Protein AF-A0A9D5V2Y8-F1 (afdb_monomer_lite)

Secondary structure (DSSP, 8-state):
-PPP-HHHHHHHHHTT--HHHHHHHHHHHHHT-SS-HHHHHHHHHHHHHHHHHHHHHHHHHHHHHHHHHH---

Radius of gyration: 26.41 Å; chains: 1; bounding box: 59×19×64 Å

Sequence (73 aa):
MTTMISEVYTALKEAGAPEESARRAAEAPAQEQLATKADVAHIEKELAVIKWMLALVVAAEVLPILKAVFAPG

Foldseek 3Di:
DQDFPVVQLVVCVVVVHDNVVSRVVRSVVSVVPVADPVNVVVVVVVVVVVVVVVVVVCCVPVVVVVCCVVPPD

pLDDT: mean 86.53, std 11.56, range [46.66, 98.06]

Structure (mmCIF, N/CA/C/O backbone):
data_AF-A0A9D5V2Y8-F1
#
_entry.id   AF-A0A9D5V2Y8-F1
#
loop_
_atom_site.group_PDB
_atom_site.id
_atom_site.type_symbol
_atom_site.label_atom_id
_atom_site.label_alt_id
_atom_site.label_comp_id
_atom_site.label_asym_id
_atom_site.label_entity_id
_atom_site.label_seq_id
_atom_site.pdbx_PDB_ins_code
_atom_site.Cartn_x
_atom_site.Cartn_y
_atom_site.Cartn_z
_atom_site.occupancy
_atom_site.B_iso_or_equiv
_atom_site.auth_seq_id
_atom_site.auth_comp_id
_atom_site.auth_asym_id
_atom_site.auth_atom_id
_atom_site.pdbx_PDB_model_num
ATOM 1 N N . MET A 1 1 ? -13.350 -10.401 12.342 1.00 46.66 1 MET A N 1
ATOM 2 C CA . MET A 1 1 ? -13.088 -9.723 13.628 1.00 46.66 1 MET A CA 1
ATOM 3 C C . MET A 1 1 ? -12.997 -8.245 13.325 1.00 46.66 1 MET A C 1
ATOM 5 O O . MET A 1 1 ? -12.138 -7.879 12.536 1.00 46.66 1 MET A O 1
ATOM 9 N N . THR A 1 2 ? -13.906 -7.435 13.859 1.00 55.84 2 THR A N 1
ATOM 10 C CA . THR A 1 2 ? -13.765 -5.976 13.805 1.00 55.84 2 THR A CA 1
ATOM 11 C C . THR A 1 2 ? -12.761 -5.579 14.874 1.00 55.84 2 THR A C 1
ATOM 13 O O . THR A 1 2 ? -12.881 -6.014 16.020 1.00 55.84 2 THR A O 1
ATOM 16 N N . THR A 1 3 ? -11.740 -4.820 14.494 1.00 72.00 3 THR A N 1
ATOM 17 C CA . THR A 1 3 ? -10.802 -4.241 15.455 1.00 72.00 3 THR A CA 1
ATOM 18 C C . THR A 1 3 ? -11.560 -3.164 16.228 1.00 72.00 3 THR A C 1
ATOM 20 O O . THR A 1 3 ? -12.187 -2.313 15.617 1.00 72.00 3 THR A O 1
ATOM 23 N N . MET A 1 4 ? -11.568 -3.213 17.555 1.00 81.06 4 MET A N 1
ATOM 24 C CA . MET A 1 4 ? -12.157 -2.161 18.387 1.00 81.06 4 MET A CA 1
ATOM 25 C C . MET A 1 4 ? -11.018 -1.332 18.967 1.00 81.06 4 MET A C 1
ATOM 27 O O . MET A 1 4 ? -10.048 -1.906 19.469 1.00 81.06 4 MET A O 1
ATOM 31 N N . ILE A 1 5 ? -11.126 -0.005 18.937 1.00 87.44 5 ILE A N 1
ATOM 32 C CA . ILE A 1 5 ? -10.159 0.849 19.633 1.00 87.44 5 ILE A CA 1
ATOM 33 C C . ILE A 1 5 ? -10.484 0.790 21.129 1.00 87.44 5 ILE A C 1
ATOM 35 O O . ILE A 1 5 ? -11.429 1.426 21.599 1.00 87.44 5 ILE A O 1
ATOM 39 N N . SER A 1 6 ? -9.731 -0.017 21.882 1.00 87.38 6 SER A N 1
ATOM 40 C CA . SER A 1 6 ? -9.995 -0.292 23.301 1.00 87.38 6 SER A CA 1
ATOM 41 C C . SER A 1 6 ? -9.987 0.962 24.171 1.00 87.38 6 SER A C 1
ATOM 43 O O . SER A 1 6 ? -10.742 1.036 25.130 1.00 87.38 6 SER A O 1
ATOM 45 N N . GLU A 1 7 ? -9.185 1.964 23.818 1.00 89.62 7 GLU A N 1
ATOM 46 C CA . GLU A 1 7 ? -9.121 3.248 24.527 1.00 89.62 7 GLU A CA 1
ATOM 47 C C . GLU A 1 7 ? -10.430 4.035 24.389 1.00 89.62 7 GLU A C 1
ATOM 49 O O . GLU A 1 7 ? -10.959 4.531 25.380 1.00 89.62 7 GLU A O 1
ATOM 54 N N . VAL A 1 8 ? -10.997 4.084 23.176 1.00 89.75 8 VAL A 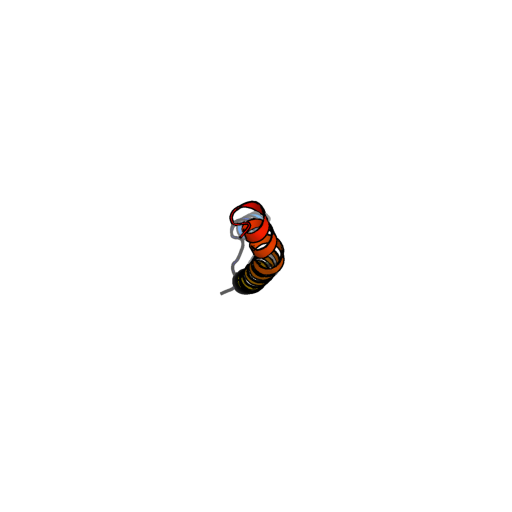N 1
ATOM 55 C CA . VAL A 1 8 ? -12.289 4.735 22.904 1.00 89.75 8 VAL A CA 1
ATOM 56 C C . VAL A 1 8 ? -13.410 4.001 23.635 1.00 89.75 8 VAL A C 1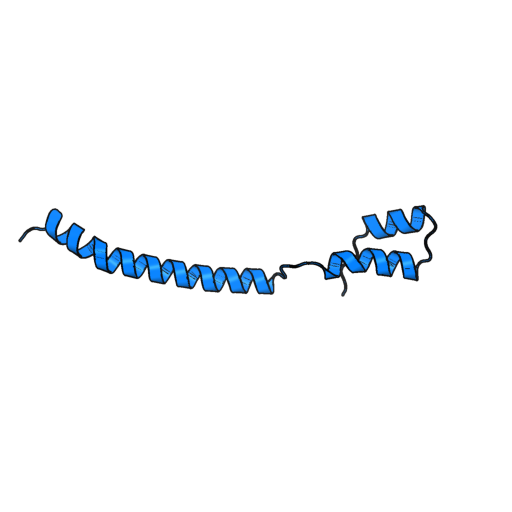
ATOM 58 O O . VAL A 1 8 ? -14.256 4.631 24.264 1.00 89.75 8 VAL A O 1
ATOM 61 N N . TYR A 1 9 ? -13.392 2.668 23.610 1.00 91.94 9 TYR A N 1
ATOM 62 C CA . TYR A 1 9 ? -14.356 1.852 24.342 1.00 91.94 9 TYR A CA 1
ATOM 63 C C . TYR A 1 9 ? -14.300 2.105 25.856 1.00 91.94 9 TYR A C 1
ATOM 65 O O . TYR A 1 9 ? -15.333 2.375 26.468 1.00 91.94 9 TYR A O 1
ATOM 73 N N . THR A 1 10 ? -13.106 2.066 26.455 1.00 92.56 10 THR A N 1
ATOM 74 C CA . THR A 1 10 ? -12.912 2.304 27.892 1.00 92.56 10 THR A CA 1
ATOM 75 C C . THR A 1 10 ? -13.353 3.710 28.282 1.00 92.56 10 THR A C 1
ATOM 77 O O . THR A 1 10 ? -14.127 3.848 29.224 1.00 92.56 10 THR A O 1
ATOM 80 N N . ALA A 1 11 ? -12.973 4.736 27.516 1.00 93.56 11 ALA A N 1
ATOM 81 C CA . ALA A 1 11 ? -13.399 6.112 27.771 1.00 93.56 11 ALA A CA 1
ATOM 82 C C . ALA A 1 11 ? -14.930 6.272 27.712 1.00 93.56 11 ALA A C 1
ATOM 84 O O . ALA A 1 11 ? -15.525 6.947 28.551 1.00 93.56 11 ALA A O 1
ATOM 85 N N . LEU A 1 12 ? -15.596 5.613 26.757 1.00 93.69 12 LEU A N 1
ATOM 86 C CA . LEU A 1 12 ? -17.058 5.622 26.657 1.00 93.69 12 LEU A CA 1
ATOM 87 C C . LEU A 1 12 ? -17.718 4.882 27.827 1.00 93.69 12 LEU A C 1
ATOM 89 O O . LEU A 1 12 ? -18.734 5.343 28.345 1.00 93.69 12 LEU A O 1
ATOM 93 N N . LYS A 1 13 ? -17.141 3.764 28.279 1.00 95.62 13 LYS A N 1
ATOM 94 C CA . LYS A 1 13 ? -17.615 3.036 29.464 1.00 95.62 13 LYS A CA 1
ATOM 95 C C . LYS A 1 13 ? -17.446 3.851 30.743 1.00 95.62 13 LYS A C 1
ATOM 97 O O . LYS A 1 13 ? -18.373 3.883 31.548 1.00 95.62 13 LYS A O 1
ATOM 102 N N . GLU A 1 14 ? -16.318 4.532 30.909 1.00 94.31 14 GLU A N 1
ATOM 103 C CA . GLU A 1 14 ? -16.062 5.440 32.033 1.00 94.31 14 GLU A CA 1
ATOM 104 C C . GLU A 1 14 ? -17.010 6.646 32.023 1.00 94.31 14 GLU A C 1
ATOM 106 O O . GLU A 1 14 ? -17.466 7.081 33.078 1.00 94.31 14 GLU A O 1
ATOM 111 N N . ALA A 1 15 ? -17.400 7.125 30.838 1.00 92.88 15 ALA A N 1
ATOM 112 C CA . ALA A 1 15 ? -18.425 8.153 30.664 1.00 92.88 15 ALA A CA 1
ATOM 113 C C . ALA A 1 15 ? -19.870 7.646 30.883 1.00 92.88 15 ALA A C 1
ATOM 115 O O . ALA A 1 15 ? -20.818 8.424 30.776 1.00 92.88 15 ALA A O 1
ATOM 116 N N . GLY A 1 16 ? -20.060 6.356 31.182 1.00 93.81 16 GLY A N 1
ATOM 117 C CA . GLY A 1 16 ? -21.366 5.757 31.466 1.00 93.81 16 GLY A CA 1
ATOM 118 C C . GLY A 1 16 ? -22.161 5.323 30.232 1.00 93.81 16 GLY A C 1
ATOM 119 O O . GLY A 1 16 ? -23.362 5.068 30.339 1.00 93.81 16 GLY A O 1
ATOM 120 N N . ALA A 1 17 ? -21.533 5.224 29.057 1.00 94.56 17 ALA A N 1
ATOM 121 C CA . ALA A 1 17 ? -22.218 4.764 27.856 1.00 94.56 17 ALA A CA 1
ATOM 122 C C . ALA A 1 17 ? -22.663 3.286 27.982 1.00 94.56 17 ALA A C 1
ATOM 124 O O . ALA A 1 17 ? -21.915 2.445 28.501 1.00 94.56 17 ALA A O 1
ATOM 125 N N . PRO A 1 18 ? -23.855 2.929 27.463 1.00 94.19 18 PRO A N 1
ATOM 126 C CA . PRO A 1 18 ? -24.301 1.540 27.379 1.00 94.19 18 PRO A CA 1
ATOM 127 C C . PRO A 1 18 ? -23.330 0.682 26.560 1.00 94.19 18 PRO A C 1
ATOM 129 O O . PRO A 1 18 ? -22.795 1.148 25.557 1.00 94.19 18 PRO A O 1
ATOM 132 N N . GLU A 1 19 ? -23.160 -0.585 26.953 1.00 90.69 19 GLU A N 1
ATOM 133 C CA . GLU A 1 19 ? -22.229 -1.551 26.340 1.00 90.69 19 GLU A CA 1
ATOM 134 C C . GLU A 1 19 ? -22.291 -1.562 24.804 1.00 90.69 19 GLU A C 1
ATOM 136 O O . GLU A 1 19 ? -21.279 -1.394 24.126 1.00 90.69 19 GLU A O 1
ATOM 141 N N . GLU A 1 20 ? -23.498 -1.712 24.256 1.00 90.94 20 GLU A N 1
ATOM 142 C CA . GLU A 1 20 ? -23.715 -1.815 22.813 1.00 90.94 20 GLU A CA 1
ATOM 143 C C . GLU A 1 20 ? -23.353 -0.514 22.078 1.00 90.94 20 GLU A C 1
ATOM 145 O O . GLU A 1 20 ? -22.755 -0.558 21.002 1.00 90.94 20 GLU A O 1
ATOM 150 N N . SER A 1 21 ? -23.647 0.646 22.677 1.00 89.81 21 SER A N 1
ATOM 151 C CA . SER A 1 21 ? -23.273 1.955 22.126 1.00 89.81 21 SER A CA 1
ATOM 152 C C . SER A 1 21 ? -21.770 2.202 22.201 1.00 89.81 21 SER A C 1
ATOM 154 O O . SER A 1 21 ? -21.179 2.636 21.214 1.00 89.81 21 SER A O 1
ATOM 156 N N . ALA A 1 22 ? -21.142 1.902 23.342 1.00 92.25 22 ALA A N 1
ATOM 157 C CA . ALA A 1 22 ? -19.704 2.072 23.537 1.00 92.25 22 ALA A CA 1
ATOM 158 C C . ALA A 1 22 ? -18.909 1.226 22.537 1.00 92.25 22 ALA A C 1
ATOM 160 O O . ALA A 1 22 ? -17.974 1.710 21.900 1.00 92.25 22 ALA A O 1
ATOM 161 N N . ARG A 1 23 ? -19.330 -0.028 22.348 1.00 89.38 23 ARG A N 1
ATOM 162 C CA . ARG A 1 23 ? -18.716 -0.952 21.398 1.00 89.38 23 ARG A CA 1
ATOM 163 C C . ARG A 1 23 ? -18.889 -0.489 19.954 1.00 89.38 23 ARG A C 1
ATOM 165 O O . ARG A 1 23 ? -17.905 -0.407 19.230 1.00 89.38 23 ARG A O 1
ATOM 172 N N . ARG A 1 24 ? -20.108 -0.120 19.544 1.00 88.12 24 ARG A N 1
ATOM 173 C CA . ARG A 1 24 ? -20.368 0.388 18.184 1.00 88.12 24 ARG A CA 1
ATOM 174 C C . ARG A 1 24 ? -19.553 1.637 17.860 1.00 88.12 24 ARG A C 1
ATOM 176 O O . ARG A 1 24 ? -18.970 1.718 16.785 1.00 88.12 24 ARG A O 1
ATOM 183 N N . ALA A 1 25 ? -19.487 2.589 18.787 1.00 86.56 25 ALA A N 1
ATOM 184 C CA . ALA A 1 25 ? -18.722 3.817 18.603 1.00 86.56 25 ALA A CA 1
ATOM 185 C C . ALA A 1 25 ? -17.204 3.570 18.561 1.00 86.56 25 ALA A C 1
ATOM 187 O O . ALA A 1 25 ? -16.506 4.245 17.814 1.00 86.56 25 ALA A O 1
ATOM 188 N N . ALA A 1 26 ? -16.695 2.584 19.305 1.00 87.81 26 ALA A N 1
ATOM 189 C CA . ALA A 1 26 ? -15.284 2.195 19.270 1.00 87.81 26 ALA A CA 1
ATOM 190 C C . ALA A 1 26 ? -14.904 1.329 18.050 1.00 87.81 26 ALA A C 1
ATOM 192 O O . ALA A 1 26 ? -13.729 1.258 17.685 1.00 87.81 26 ALA A O 1
ATOM 193 N N . GLU A 1 27 ? -15.881 0.674 17.417 1.00 85.31 27 GLU A N 1
ATOM 194 C CA . GLU A 1 27 ? -15.722 -0.083 16.169 1.00 85.31 27 GLU A CA 1
ATOM 195 C C . GLU A 1 27 ? -15.829 0.813 14.919 1.00 85.31 27 GLU A C 1
ATOM 197 O O . GLU A 1 27 ? -15.184 0.529 13.913 1.00 85.31 27 GLU A O 1
ATOM 202 N N . ALA A 1 28 ? -16.594 1.909 14.974 1.00 82.94 28 ALA A N 1
ATOM 203 C CA . ALA A 1 28 ? -16.793 2.833 13.853 1.00 82.94 28 ALA A CA 1
ATOM 204 C C . ALA A 1 28 ? -15.489 3.411 13.250 1.00 82.94 28 ALA A C 1
ATOM 206 O O . ALA A 1 28 ? -15.283 3.246 12.047 1.00 82.94 28 ALA A O 1
ATOM 207 N N . PRO A 1 29 ? -14.561 4.013 14.023 1.00 74.44 29 PRO A N 1
ATOM 208 C CA . PRO A 1 29 ? -13.319 4.560 13.464 1.00 74.44 29 PRO A CA 1
ATOM 209 C C . PRO A 1 29 ? -12.362 3.472 12.959 1.00 74.44 29 PRO A C 1
ATOM 211 O O . PRO A 1 29 ? -11.543 3.720 12.082 1.00 74.44 29 PRO A O 1
ATOM 214 N N . ALA A 1 30 ? -12.469 2.246 13.476 1.00 71.38 30 ALA A N 1
ATOM 215 C CA . ALA A 1 30 ? -11.664 1.125 13.002 1.00 71.38 30 ALA A CA 1
ATOM 216 C C . ALA A 1 30 ? -12.141 0.571 11.648 1.00 71.38 30 ALA A C 1
ATOM 218 O O . ALA A 1 30 ? -11.368 -0.078 10.945 1.00 71.38 30 ALA A O 1
ATOM 219 N N . GLN A 1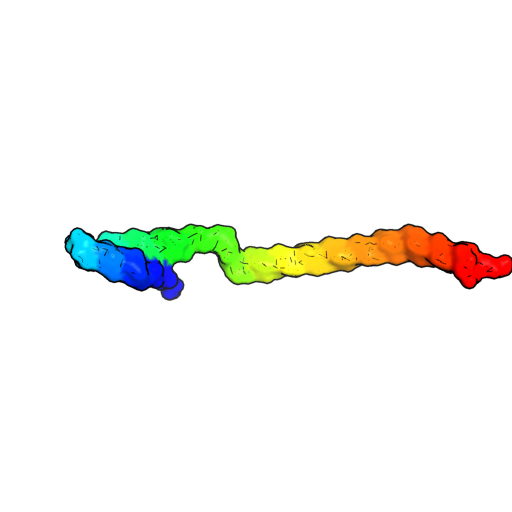 31 ? -13.397 0.831 11.269 1.00 66.94 31 GLN A N 1
ATOM 220 C CA . GLN A 1 31 ? -13.905 0.542 9.924 1.00 66.94 31 GLN A CA 1
ATOM 221 C C . GLN A 1 31 ? -13.430 1.576 8.896 1.00 66.94 31 GLN A C 1
ATOM 223 O O . GLN A 1 31 ? -13.349 1.264 7.712 1.00 66.94 31 GLN A O 1
ATOM 228 N N . GLU A 1 32 ? -13.055 2.775 9.345 1.00 61.31 32 GLU A N 1
ATOM 229 C CA . GLU A 1 32 ? -12.562 3.878 8.514 1.00 61.31 32 GLU A CA 1
ATOM 230 C C . GLU A 1 32 ? -11.055 3.786 8.211 1.00 61.31 32 GLU A C 1
ATOM 232 O O . GLU A 1 32 ? -10.395 4.780 7.909 1.00 61.31 32 GLU A O 1
ATOM 237 N N . GLN A 1 33 ? -10.467 2.588 8.274 1.00 63.47 33 GLN A N 1
ATOM 238 C CA . GLN A 1 33 ? -9.081 2.388 7.863 1.00 63.47 33 GLN A CA 1
ATOM 239 C C . GLN A 1 33 ? -8.989 2.460 6.325 1.00 63.47 33 GLN A C 1
ATOM 241 O O . GLN A 1 33 ? -9.052 1.449 5.634 1.00 63.47 33 GLN A O 1
ATOM 246 N N . LEU A 1 34 ? -8.849 3.689 5.808 1.00 60.50 34 LEU A N 1
ATOM 247 C CA . LEU A 1 34 ? -8.883 4.080 4.385 1.00 60.50 34 LEU A CA 1
ATOM 248 C C . LEU A 1 34 ? -7.847 3.385 3.483 1.00 60.50 34 LEU A C 1
ATOM 250 O O . LEU A 1 34 ? -7.964 3.447 2.263 1.00 60.50 34 LEU A O 1
ATOM 254 N N . ALA A 1 35 ? -6.832 2.749 4.065 1.00 63.47 35 ALA A N 1
ATOM 255 C CA . ALA A 1 35 ? -5.863 1.934 3.347 1.00 63.47 35 ALA A CA 1
ATOM 256 C C . ALA A 1 35 ? -5.719 0.603 4.080 1.00 63.47 35 ALA A C 1
ATOM 258 O O . ALA A 1 35 ? -5.021 0.484 5.094 1.00 63.47 35 ALA A O 1
ATOM 259 N N . THR A 1 36 ? -6.408 -0.414 3.579 1.00 73.75 36 THR A N 1
ATOM 260 C CA . THR A 1 36 ? -6.186 -1.777 4.038 1.00 73.75 36 THR A CA 1
ATOM 261 C C . THR A 1 36 ? -4.794 -2.239 3.605 1.00 73.75 36 THR A C 1
ATOM 263 O O . THR A 1 36 ? -4.183 -1.710 2.674 1.00 73.75 36 THR A O 1
ATOM 266 N N . LYS A 1 37 ? -4.264 -3.279 4.258 1.00 74.81 37 LYS A N 1
ATOM 267 C CA . LYS A 1 37 ? -2.994 -3.896 3.833 1.00 74.81 37 LYS A CA 1
ATOM 268 C C . LYS A 1 37 ? -3.030 -4.356 2.367 1.00 74.81 37 LYS A C 1
ATOM 270 O O . LYS A 1 37 ? -1.986 -4.392 1.724 1.00 74.81 37 LYS A O 1
ATOM 275 N N . ALA A 1 38 ? -4.215 -4.694 1.852 1.00 77.88 38 ALA A N 1
ATOM 276 C CA . ALA A 1 38 ? -4.409 -5.062 0.455 1.00 77.88 38 ALA A CA 1
ATOM 277 C C . ALA A 1 38 ? -4.216 -3.862 -0.485 1.00 77.88 38 ALA A C 1
ATOM 279 O O . ALA A 1 38 ? -3.543 -4.007 -1.502 1.00 77.88 38 ALA A O 1
ATOM 280 N N . ASP A 1 39 ? -4.720 -2.682 -0.112 1.00 82.31 39 ASP A N 1
ATOM 281 C CA . ASP A 1 39 ? -4.546 -1.448 -0.889 1.00 82.31 39 ASP A CA 1
ATOM 282 C C . ASP A 1 39 ? -3.070 -1.044 -0.954 1.00 82.31 39 ASP A C 1
ATOM 284 O O . ASP A 1 39 ? -2.554 -0.716 -2.020 1.00 82.31 39 ASP A O 1
ATOM 288 N N . VAL A 1 40 ? -2.350 -1.165 0.167 1.00 87.25 40 VAL A N 1
ATOM 289 C CA . VAL A 1 40 ? -0.900 -0.914 0.210 1.00 87.25 40 VAL A CA 1
ATOM 290 C C . VAL A 1 40 ? -0.144 -1.892 -0.691 1.00 87.25 40 VAL A C 1
ATOM 292 O O . VAL A 1 40 ? 0.665 -1.462 -1.509 1.00 87.25 40 VAL A O 1
ATOM 295 N N . ALA A 1 41 ? -0.436 -3.193 -0.606 1.00 87.19 41 ALA A N 1
ATOM 296 C CA . ALA A 1 41 ? 0.210 -4.200 -1.450 1.00 87.19 41 ALA A CA 1
ATOM 297 C C . ALA A 1 41 ? -0.086 -3.992 -2.947 1.00 87.19 41 ALA A C 1
ATOM 299 O O . ALA A 1 41 ? 0.771 -4.232 -3.803 1.00 87.19 41 ALA A O 1
ATOM 300 N N . HIS A 1 42 ? -1.294 -3.531 -3.276 1.00 89.81 42 HIS A N 1
ATOM 301 C CA . HIS A 1 42 ? -1.664 -3.177 -4.640 1.00 89.81 42 HIS A CA 1
ATOM 302 C C . HIS A 1 42 ? -0.849 -1.977 -5.145 1.00 89.81 42 HIS A C 1
ATOM 304 O O . HIS A 1 42 ? -0.212 -2.083 -6.195 1.00 89.81 42 HIS A O 1
ATOM 310 N N . ILE A 1 43 ? -0.773 -0.898 -4.360 1.00 93.31 43 ILE A N 1
ATOM 311 C CA . ILE A 1 43 ? 0.016 0.301 -4.684 1.00 93.31 43 ILE A CA 1
ATOM 312 C C . ILE A 1 43 ? 1.506 -0.035 -4.828 1.00 93.31 43 ILE A C 1
ATOM 314 O O . ILE A 1 43 ? 2.160 0.442 -5.753 1.00 93.31 43 ILE A O 1
ATOM 318 N N . GLU A 1 44 ? 2.061 -0.885 -3.963 1.00 94.06 44 GLU A N 1
ATOM 319 C CA . GLU A 1 44 ? 3.459 -1.323 -4.060 1.00 94.06 44 GLU A CA 1
ATOM 320 C C . GLU A 1 44 ? 3.747 -2.055 -5.376 1.00 94.06 44 GLU A C 1
ATOM 322 O O . GLU A 1 44 ? 4.786 -1.820 -6.005 1.00 94.06 44 GLU A O 1
ATOM 327 N N . LYS A 1 45 ? 2.819 -2.908 -5.829 1.00 95.19 45 LYS A N 1
ATOM 328 C CA . LYS A 1 45 ? 2.941 -3.610 -7.110 1.00 95.19 45 LYS A CA 1
ATOM 329 C C . LYS A 1 45 ? 2.909 -2.635 -8.284 1.00 95.19 45 LYS A C 1
ATOM 331 O O . LYS A 1 45 ? 3.751 -2.742 -9.176 1.00 95.19 45 LYS A O 1
ATOM 336 N N . GLU A 1 46 ? 1.975 -1.689 -8.293 1.00 95.88 46 GLU A N 1
ATOM 337 C CA . GLU A 1 46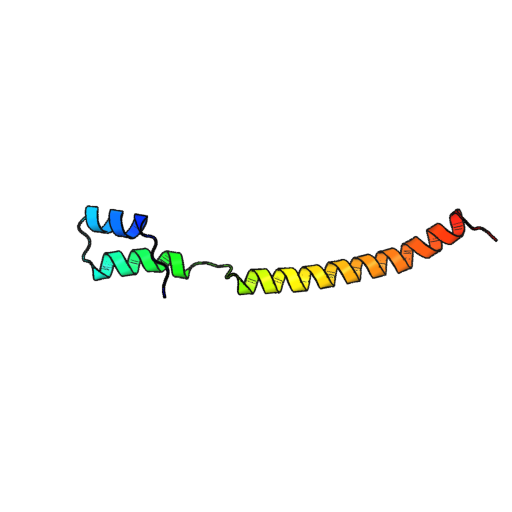 ? 1.898 -0.673 -9.349 1.00 95.88 46 GLU A CA 1
ATOM 338 C C . GLU A 1 46 ? 3.146 0.216 -9.367 1.00 95.88 46 GLU A C 1
ATOM 340 O O . GLU A 1 46 ? 3.731 0.460 -10.426 1.00 95.88 46 GLU A O 1
ATOM 345 N N . LEU A 1 47 ? 3.640 0.607 -8.191 1.00 97.25 47 LEU A N 1
ATOM 346 C CA . LEU A 1 47 ? 4.867 1.381 -8.051 1.00 97.25 47 LEU A CA 1
ATOM 347 C C . LEU A 1 47 ? 6.092 0.621 -8.581 1.00 97.25 47 LEU A C 1
ATOM 349 O O . LEU A 1 47 ? 6.968 1.222 -9.207 1.00 97.25 47 LEU A O 1
ATOM 353 N N . ALA A 1 48 ? 6.170 -0.693 -8.358 1.00 97.50 48 ALA A N 1
ATOM 354 C CA . ALA A 1 48 ? 7.238 -1.525 -8.905 1.00 97.50 48 ALA A CA 1
ATOM 355 C C . ALA A 1 48 ? 7.212 -1.552 -10.442 1.00 97.50 48 ALA A C 1
ATOM 357 O O . ALA A 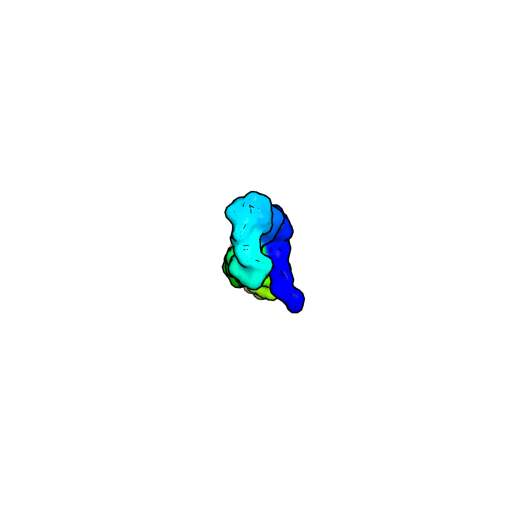1 48 ? 8.265 -1.426 -11.069 1.00 97.50 48 ALA A O 1
ATOM 358 N N . VAL A 1 49 ? 6.027 -1.658 -11.053 1.00 97.81 49 VAL A N 1
ATOM 359 C CA . VAL A 1 49 ? 5.873 -1.614 -12.518 1.00 97.81 49 VAL A CA 1
ATOM 360 C C . VAL A 1 49 ? 6.342 -0.269 -13.071 1.00 97.81 49 VAL A C 1
ATOM 362 O O . VAL A 1 49 ? 7.151 -0.239 -13.999 1.00 97.81 49 VAL A O 1
ATOM 365 N N . ILE A 1 50 ? 5.915 0.841 -12.462 1.00 97.38 50 ILE A N 1
ATOM 366 C CA . ILE A 1 50 ? 6.313 2.191 -12.888 1.00 97.38 50 ILE A CA 1
ATOM 367 C C . ILE A 1 50 ? 7.833 2.375 -12.796 1.00 97.38 50 ILE A C 1
ATOM 369 O O . ILE A 1 50 ? 8.443 2.914 -13.720 1.00 97.38 50 ILE A O 1
ATOM 373 N N . LYS A 1 51 ? 8.474 1.886 -11.726 1.00 96.69 51 LYS A N 1
ATOM 374 C CA . LYS A 1 51 ? 9.941 1.927 -11.588 1.00 96.69 51 LYS A CA 1
ATOM 375 C C . LYS A 1 51 ? 10.647 1.190 -12.724 1.00 96.69 51 LYS A C 1
ATOM 377 O O . LYS A 1 51 ? 11.620 1.712 -13.264 1.00 96.69 51 LYS A O 1
ATOM 382 N N . TRP A 1 52 ? 10.158 0.011 -13.105 1.00 98.06 52 TRP A N 1
ATOM 383 C CA . TRP A 1 52 ? 10.724 -0.745 -14.223 1.00 98.06 52 TRP A CA 1
ATOM 384 C C . TRP A 1 52 ? 10.533 -0.035 -15.561 1.00 98.06 52 TRP A C 1
ATOM 386 O O . TRP A 1 52 ? 11.482 0.046 -16.336 1.00 98.06 52 TRP A O 1
ATOM 396 N N . MET A 1 53 ? 9.357 0.539 -15.816 1.00 97.62 53 MET A N 1
ATOM 397 C CA . MET A 1 53 ? 9.119 1.330 -17.028 1.00 97.62 53 MET A CA 1
ATOM 398 C C . MET A 1 53 ? 10.071 2.525 -17.112 1.00 97.62 53 MET A C 1
ATOM 400 O O . MET A 1 53 ? 10.697 2.736 -18.148 1.00 97.62 53 MET A O 1
ATOM 404 N N . LEU A 1 54 ? 10.237 3.265 -16.013 1.00 97.12 54 LEU A N 1
ATOM 405 C CA . LEU A 1 54 ? 11.160 4.395 -15.957 1.00 97.12 54 LEU A CA 1
ATOM 406 C C . LEU A 1 54 ? 12.607 3.950 -16.197 1.00 97.12 54 LEU A C 1
ATOM 408 O O . LEU A 1 54 ? 13.316 4.582 -16.973 1.00 97.12 54 LEU A O 1
ATOM 412 N N . ALA A 1 55 ? 13.038 2.848 -15.579 1.00 96.50 55 ALA A N 1
ATOM 413 C CA . ALA A 1 55 ? 14.376 2.302 -15.784 1.00 96.50 55 ALA A CA 1
ATOM 414 C C . ALA A 1 55 ? 14.620 1.896 -17.246 1.00 96.50 55 ALA A C 1
ATOM 416 O O . ALA A 1 55 ? 15.699 2.159 -17.769 1.00 96.50 55 ALA A O 1
ATOM 417 N N . LEU A 1 56 ? 13.626 1.306 -17.920 1.00 97.19 56 LEU A N 1
ATOM 418 C CA . LEU A 1 56 ? 13.721 0.958 -19.340 1.00 97.19 56 LEU A CA 1
ATOM 419 C C . LEU A 1 56 ? 13.820 2.197 -20.232 1.00 97.19 56 LEU A C 1
ATOM 421 O O . LEU A 1 56 ? 14.649 2.215 -21.136 1.00 97.19 56 LEU A O 1
ATOM 425 N N . VAL A 1 57 ? 13.025 3.236 -19.961 1.00 96.62 57 VAL A N 1
ATOM 426 C CA . VAL A 1 57 ? 13.104 4.512 -20.693 1.00 96.62 57 VAL A CA 1
ATOM 427 C C . VAL A 1 57 ? 14.476 5.152 -20.496 1.00 96.62 57 VAL A C 1
ATOM 429 O O . VAL A 1 57 ? 15.139 5.503 -21.465 1.00 96.62 57 VAL A O 1
ATOM 432 N N . VAL A 1 58 ? 14.955 5.233 -19.253 1.00 95.88 58 VAL A N 1
ATOM 433 C CA . VAL A 1 58 ? 16.292 5.764 -18.953 1.00 95.88 58 VAL A CA 1
ATOM 434 C C . VAL A 1 58 ? 17.372 4.941 -19.650 1.00 95.88 58 VAL A C 1
ATOM 436 O O . VAL A 1 58 ? 18.279 5.513 -20.241 1.00 95.88 58 VAL A O 1
ATOM 439 N N . ALA A 1 59 ? 17.283 3.612 -19.631 1.00 95.94 59 ALA A N 1
ATOM 440 C CA . ALA A 1 59 ? 18.234 2.757 -20.327 1.00 95.94 59 ALA A CA 1
ATOM 441 C C . ALA A 1 59 ? 18.218 3.010 -21.844 1.00 95.94 59 ALA A C 1
ATOM 443 O O . ALA A 1 59 ? 19.283 3.148 -22.441 1.00 95.94 59 ALA A O 1
ATOM 444 N N . ALA A 1 60 ? 17.037 3.116 -22.455 1.00 9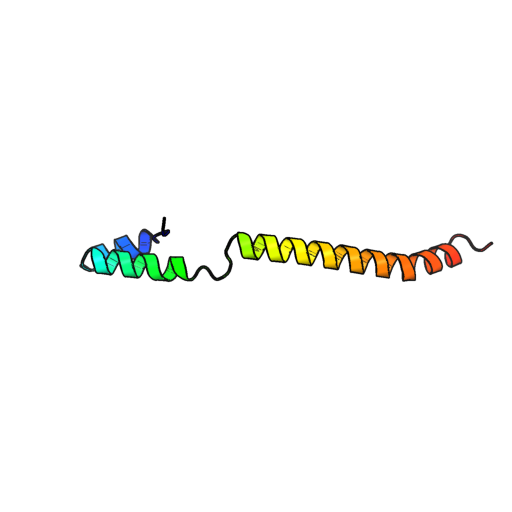5.44 60 ALA A N 1
ATOM 445 C CA . ALA A 1 60 ? 16.887 3.355 -23.888 1.00 95.44 60 ALA A CA 1
ATOM 446 C C . ALA A 1 60 ? 17.480 4.701 -24.330 1.00 95.44 60 ALA A C 1
ATOM 448 O O . ALA A 1 60 ? 18.133 4.755 -25.367 1.00 95.44 60 ALA A O 1
ATOM 449 N N . GLU A 1 61 ? 17.307 5.756 -23.533 1.00 93.94 61 GLU A N 1
ATOM 450 C CA . GLU A 1 61 ? 17.775 7.105 -23.877 1.00 93.94 61 GLU A CA 1
ATOM 451 C C . GLU A 1 61 ? 19.237 7.351 -23.466 1.00 93.94 61 GLU A C 1
ATOM 453 O O . GLU A 1 61 ? 20.018 7.946 -24.207 1.00 93.94 61 GLU A O 1
ATOM 458 N N . VAL A 1 62 ? 19.648 6.876 -22.286 1.00 94.00 62 VAL A N 1
ATOM 459 C CA . VAL A 1 62 ? 20.951 7.218 -21.689 1.00 94.00 62 VAL A CA 1
ATOM 460 C C . VAL A 1 62 ? 22.060 6.253 -22.110 1.00 94.00 62 VAL A C 1
ATOM 462 O O . VAL A 1 62 ? 23.198 6.692 -22.287 1.00 94.00 62 VAL A O 1
ATOM 465 N N . LEU A 1 63 ? 21.781 4.958 -22.317 1.00 91.50 63 LEU A N 1
ATOM 466 C CA . LEU A 1 63 ? 22.821 4.001 -22.735 1.00 91.50 63 LEU A CA 1
ATOM 467 C C . LEU A 1 63 ? 23.458 4.342 -24.094 1.00 91.50 63 LEU A C 1
ATOM 469 O O . LEU A 1 63 ? 24.683 4.233 -24.194 1.00 91.50 63 LEU A O 1
ATOM 473 N N . PRO A 1 64 ? 22.714 4.771 -25.134 1.00 90.69 64 PRO A N 1
ATOM 474 C CA . PRO A 1 64 ? 23.316 5.181 -26.401 1.00 90.69 64 PRO A CA 1
ATOM 475 C C . PRO A 1 64 ? 24.231 6.397 -26.248 1.00 90.69 64 PRO A C 1
ATOM 477 O O . PRO A 1 64 ? 25.311 6.424 -26.833 1.00 90.69 64 PRO A O 1
ATOM 480 N N . ILE A 1 65 ? 23.833 7.367 -25.417 1.00 92.69 65 ILE A N 1
ATOM 481 C CA . ILE A 1 65 ? 24.628 8.567 -25.128 1.00 92.69 65 ILE A CA 1
ATOM 482 C C . ILE A 1 65 ? 25.915 8.174 -24.402 1.00 92.69 65 ILE A C 1
ATOM 484 O O . ILE A 1 65 ? 27.003 8.575 -24.809 1.00 92.69 65 ILE A O 1
ATOM 488 N N . LEU A 1 66 ? 25.812 7.330 -23.370 1.00 89.31 66 LEU A N 1
ATOM 489 C CA . LEU A 1 66 ? 26.973 6.790 -22.661 1.00 89.31 66 LEU A CA 1
ATOM 490 C C . LEU A 1 66 ? 27.918 6.059 -23.619 1.00 89.31 66 LEU A C 1
ATOM 492 O O . LEU A 1 66 ? 29.124 6.296 -23.593 1.00 89.31 66 LEU A O 1
ATOM 496 N N . LYS A 1 67 ? 27.389 5.210 -24.505 1.00 88.31 67 LYS A N 1
ATOM 497 C CA . LYS A 1 67 ? 28.204 4.497 -25.493 1.00 88.31 67 LYS A CA 1
ATOM 498 C C . LYS A 1 67 ? 28.895 5.455 -26.466 1.00 88.31 67 LYS A C 1
ATOM 500 O O . LYS A 1 67 ? 30.078 5.278 -26.727 1.00 88.31 67 LYS A O 1
ATOM 505 N N . ALA A 1 68 ? 28.195 6.473 -26.961 1.00 87.81 68 ALA A N 1
ATOM 506 C CA . ALA A 1 68 ? 28.760 7.458 -27.882 1.00 87.81 68 ALA A CA 1
ATOM 507 C C . ALA A 1 68 ? 29.869 8.313 -27.243 1.00 87.81 68 ALA A C 1
ATOM 509 O O . ALA A 1 68 ? 30.832 8.664 -27.917 1.00 87.81 68 ALA A O 1
ATOM 510 N N . VAL A 1 69 ? 29.754 8.630 -25.949 1.00 89.88 69 VAL A N 1
ATOM 511 C CA . VAL A 1 69 ? 30.741 9.446 -25.220 1.00 89.88 69 VAL A CA 1
ATOM 512 C C . VAL A 1 69 ? 31.959 8.628 -24.781 1.00 89.88 69 VAL A C 1
ATOM 514 O O . VAL A 1 69 ? 33.084 9.112 -24.880 1.00 89.88 69 VAL A O 1
ATOM 517 N N . PHE A 1 70 ? 31.756 7.403 -24.289 1.00 85.31 70 PHE A N 1
ATOM 518 C CA . PHE A 1 70 ? 32.816 6.608 -23.651 1.00 85.31 70 PHE A CA 1
ATOM 519 C C . PHE A 1 70 ? 33.399 5.494 -24.530 1.00 85.31 70 PHE A C 1
ATOM 521 O O . PHE A 1 70 ? 34.450 4.952 -24.198 1.00 85.31 70 PHE A O 1
ATOM 528 N N . ALA A 1 71 ? 32.751 5.154 -25.645 1.00 75.94 71 ALA A N 1
ATOM 529 C CA . ALA A 1 71 ? 33.277 4.243 -26.659 1.00 75.94 71 ALA A CA 1
ATOM 530 C C . ALA A 1 71 ? 33.012 4.794 -28.074 1.00 75.94 71 ALA A C 1
ATOM 532 O O . ALA A 1 71 ? 32.294 4.155 -28.855 1.00 75.94 71 ALA A O 1
ATOM 533 N N . PRO A 1 72 ? 33.552 5.985 -28.407 1.00 68.81 72 PRO A N 1
ATOM 534 C CA . PRO A 1 72 ? 33.559 6.443 -29.786 1.00 68.81 72 PRO A CA 1
ATOM 535 C C . PRO A 1 72 ? 34.419 5.454 -30.579 1.00 68.81 72 PRO A C 1
ATOM 537 O O . PRO A 1 72 ? 35.559 5.183 -30.199 1.00 68.81 72 PRO A O 1
ATOM 540 N N . GLY A 1 73 ? 33.824 4.830 -31.596 1.00 67.75 73 GLY A N 1
ATOM 541 C CA . GLY A 1 73 ? 34.552 3.951 -32.514 1.00 67.75 73 GLY A CA 1
ATOM 542 C C . GLY A 1 73 ? 35.689 4.672 -33.222 1.00 67.75 73 GLY A C 1
ATOM 543 O O . GLY A 1 73 ? 35.583 5.909 -33.395 1.00 67.75 73 GLY A O 1
#